Protein AF-A0A258F275-F1 (afdb_monomer_lite)

pLDDT: mean 89.7, std 9.56, range [54.34, 98.12]

Structure (mmCIF, N/CA/C/O backbone):
data_AF-A0A258F275-F1
#
_entry.id   AF-A0A258F275-F1
#
loop_
_atom_site.group_PDB
_atom_site.id
_atom_site.type_symbol
_atom_site.label_atom_id
_atom_site.label_alt_id
_atom_site.label_comp_id
_atom_site.label_asym_id
_atom_site.label_entity_id
_atom_site.label_seq_id
_atom_site.pdbx_PDB_ins_code
_atom_site.Cartn_x
_atom_site.Cartn_y
_atom_site.Cartn_z
_atom_site.occupancy
_atom_site.B_iso_or_equiv
_atom_site.auth_seq_id
_atom_site.auth_comp_id
_atom_site.auth_asym_id
_atom_site.auth_atom_id
_atom_site.pdbx_PDB_model_num
ATOM 1 N N . MET A 1 1 ? -21.183 -7.017 8.606 1.00 61.44 1 MET A N 1
ATOM 2 C CA . MET A 1 1 ? -19.855 -6.638 9.143 1.00 61.44 1 MET A CA 1
ATOM 3 C C . MET A 1 1 ? -19.795 -5.118 9.213 1.00 61.44 1 MET A C 1
ATOM 5 O O . MET A 1 1 ? -20.333 -4.503 8.297 1.00 61.44 1 MET A O 1
ATOM 9 N N . PRO A 1 2 ? -19.222 -4.513 10.267 1.00 77.94 2 PRO A N 1
ATOM 10 C CA . PRO A 1 2 ? -18.981 -3.070 10.290 1.00 77.94 2 PRO A CA 1
ATOM 11 C C . PRO A 1 2 ? -18.039 -2.655 9.140 1.00 77.94 2 PRO A C 1
ATOM 13 O O . PRO A 1 2 ? -17.244 -3.486 8.688 1.00 77.94 2 PRO A O 1
ATOM 16 N N . PRO A 1 3 ? -18.134 -1.409 8.639 1.00 87.81 3 PRO A N 1
ATOM 17 C CA . PRO A 1 3 ? -17.270 -0.928 7.565 1.00 87.81 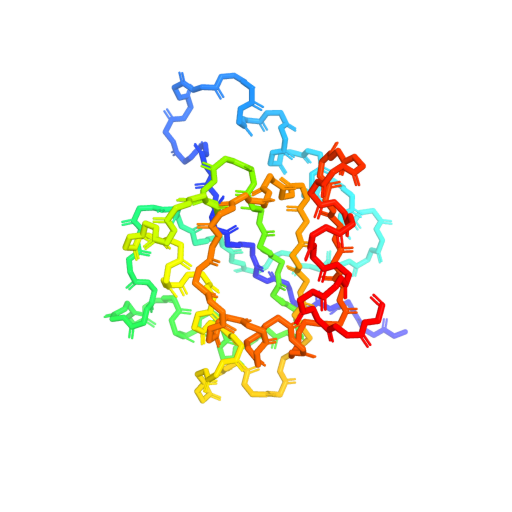3 PRO A CA 1
ATOM 18 C C . PRO A 1 3 ? -15.806 -0.916 8.015 1.00 87.81 3 PRO A C 1
ATOM 20 O O . PRO A 1 3 ? -15.506 -0.451 9.113 1.00 87.81 3 PRO A O 1
ATOM 23 N N . LYS A 1 4 ? -14.892 -1.393 7.160 1.00 95.12 4 LYS A N 1
ATOM 24 C CA . LYS A 1 4 ? -13.452 -1.377 7.456 1.00 95.12 4 LYS A CA 1
ATOM 25 C C . LYS A 1 4 ? -12.903 0.043 7.377 1.00 95.12 4 LYS A C 1
ATOM 27 O O . LYS A 1 4 ? -12.986 0.684 6.323 1.00 95.12 4 LYS A O 1
ATOM 32 N N . ASN A 1 5 ? -12.289 0.513 8.454 1.00 97.88 5 ASN A N 1
ATOM 33 C CA . ASN A 1 5 ? -11.560 1.771 8.470 1.00 97.88 5 ASN A CA 1
ATOM 34 C C . ASN A 1 5 ? -10.301 1.628 7.621 1.00 97.88 5 ASN A C 1
ATOM 36 O O . ASN A 1 5 ? -9.446 0.788 7.886 1.00 97.88 5 ASN A O 1
ATOM 40 N N . THR A 1 6 ? -10.197 2.448 6.586 1.00 98.12 6 THR A N 1
ATOM 41 C CA . THR A 1 6 ? -9.155 2.331 5.572 1.00 98.12 6 THR A CA 1
ATOM 42 C C . THR A 1 6 ? -8.302 3.588 5.532 1.00 98.12 6 THR A C 1
ATOM 44 O O . THR A 1 6 ? -8.830 4.702 5.492 1.00 98.12 6 THR A O 1
ATOM 47 N N . VAL A 1 7 ? -6.984 3.405 5.519 1.00 97.81 7 VAL A N 1
ATOM 48 C CA . VAL A 1 7 ? -6.010 4.462 5.232 1.00 97.81 7 VAL A CA 1
ATOM 49 C C . VAL A 1 7 ? -5.441 4.238 3.839 1.00 97.81 7 VAL A C 1
ATOM 51 O O . VAL A 1 7 ? -5.037 3.129 3.492 1.00 97.81 7 VAL A O 1
ATOM 54 N N . LEU A 1 8 ? -5.416 5.305 3.043 1.00 95.94 8 LEU A N 1
ATOM 55 C CA . LEU A 1 8 ? -4.856 5.304 1.697 1.00 95.94 8 LEU A CA 1
ATOM 56 C C . LEU A 1 8 ? -3.473 5.961 1.711 1.00 95.94 8 LEU A C 1
ATOM 58 O O . LEU A 1 8 ? -3.332 7.103 2.148 1.00 95.94 8 LEU A O 1
ATOM 62 N N . MET A 1 9 ? -2.457 5.240 1.246 1.00 94.50 9 MET A N 1
ATOM 63 C CA . MET A 1 9 ? -1.062 5.680 1.213 1.00 94.50 9 MET A CA 1
ATOM 64 C C . MET A 1 9 ? -0.566 5.889 -0.212 1.00 94.50 9 MET A C 1
ATOM 66 O O . MET A 1 9 ? -1.083 5.301 -1.165 1.00 94.50 9 MET A O 1
ATOM 70 N N . ASN A 1 10 ? 0.485 6.704 -0.322 1.00 91.12 10 ASN A N 1
ATOM 71 C CA . ASN A 1 10 ? 0.997 7.212 -1.588 1.00 91.12 10 ASN A CA 1
ATOM 72 C C . ASN A 1 10 ? -0.105 7.924 -2.386 1.00 91.12 10 ASN A C 1
ATOM 74 O O . ASN A 1 10 ? -0.338 7.638 -3.560 1.00 91.12 10 ASN A O 1
ATOM 78 N N . HIS A 1 11 ? -0.820 8.835 -1.719 1.00 82.56 11 HIS A N 1
ATOM 79 C CA . HIS A 1 11 ? -1.774 9.711 -2.388 1.00 82.56 11 HIS A CA 1
ATOM 80 C C . HIS A 1 11 ? -0.999 10.711 -3.249 1.00 82.56 11 HIS A C 1
ATOM 82 O O . HIS A 1 11 ? -0.273 11.556 -2.724 1.00 82.56 11 HIS A O 1
ATOM 88 N N . THR A 1 12 ? -1.077 10.549 -4.572 1.00 76.56 12 THR A N 1
ATOM 89 C CA . THR A 1 12 ? -0.223 11.260 -5.537 1.00 76.56 12 THR A CA 1
ATOM 90 C C . THR A 1 12 ? -0.827 12.568 -6.060 1.00 76.56 12 THR A C 1
ATOM 92 O O . THR A 1 12 ? -0.160 13.277 -6.812 1.00 76.56 12 THR A O 1
ATOM 95 N N . ASP A 1 13 ? -2.041 12.939 -5.631 1.00 67.06 13 ASP A N 1
ATOM 96 C CA . ASP A 1 13 ? -2.783 14.105 -6.143 1.00 67.06 13 ASP A CA 1
ATOM 97 C C . ASP A 1 13 ? -3.203 15.125 -5.067 1.00 67.06 13 ASP A C 1
ATOM 99 O O . ASP A 1 13 ? -4.167 15.866 -5.221 1.00 67.06 13 ASP A O 1
ATOM 103 N N . MET A 1 14 ? -2.474 15.236 -3.958 1.00 58.75 14 MET A N 1
ATOM 104 C CA . MET A 1 14 ? -2.861 16.177 -2.890 1.00 58.75 14 MET A CA 1
ATOM 105 C C . MET A 1 14 ? -2.778 17.664 -3.304 1.00 58.75 14 MET A C 1
ATOM 107 O O . MET A 1 14 ? -3.286 18.524 -2.590 1.00 58.75 14 MET A O 1
ATOM 111 N N . LEU A 1 15 ? -2.160 17.977 -4.452 1.00 54.91 15 LEU A N 1
ATOM 112 C CA . LEU A 1 15 ? -2.002 19.340 -4.981 1.00 54.91 15 LEU A CA 1
ATOM 113 C C . LEU A 1 15 ? -2.666 19.562 -6.358 1.00 54.91 15 LEU A C 1
ATOM 115 O O . LEU A 1 15 ? -2.501 20.631 -6.939 1.00 54.91 15 LEU A O 1
ATOM 119 N N . GLY A 1 16 ? -3.386 18.579 -6.916 1.00 54.34 16 GLY A N 1
ATOM 120 C CA . GLY A 1 16 ? -4.160 18.749 -8.159 1.00 54.34 16 GLY A CA 1
ATOM 121 C C . GLY A 1 16 ? -3.346 18.992 -9.440 1.00 54.34 16 GLY A C 1
ATOM 122 O O . GLY A 1 16 ? -3.906 19.360 -10.472 1.00 54.34 16 GLY A O 1
ATOM 123 N N . HIS A 1 17 ? -2.020 18.833 -9.405 1.00 59.06 17 HIS A N 1
ATOM 124 C CA . HIS A 1 17 ? -1.140 19.187 -10.526 1.00 59.06 17 HIS A CA 1
ATOM 125 C C . HIS A 1 17 ? -1.037 18.098 -11.609 1.00 59.06 17 HIS A C 1
ATOM 127 O O . HIS A 1 17 ? -0.510 18.363 -12.692 1.00 59.06 17 HIS A O 1
ATOM 133 N N . HIS A 1 18 ? -1.535 16.881 -11.353 1.00 65.25 18 HIS A N 1
ATOM 134 C CA . HIS A 1 18 ? -1.405 15.742 -12.265 1.00 65.25 18 HIS A CA 1
ATOM 135 C C . HIS A 1 18 ? -2.750 15.027 -12.461 1.00 65.25 18 HIS A C 1
ATOM 137 O O . HIS A 1 18 ? -3.108 14.122 -11.712 1.00 65.25 18 HIS A O 1
ATOM 143 N N . PHE A 1 19 ? -3.475 15.381 -13.530 1.00 67.31 19 PHE A N 1
ATOM 144 C CA . PHE A 1 19 ? -4.808 14.837 -13.849 1.00 67.31 19 PHE A CA 1
ATOM 145 C C . PHE A 1 19 ? -4.874 13.295 -13.864 1.00 67.31 19 PHE A C 1
ATOM 147 O O . PHE A 1 19 ? -5.878 12.700 -13.473 1.00 67.31 19 PHE A O 1
ATOM 154 N N . GLY A 1 20 ? -3.794 12.632 -14.295 1.00 71.12 20 GLY A N 1
ATOM 155 C CA . GLY A 1 20 ? -3.692 11.169 -14.278 1.00 71.12 20 GLY A CA 1
ATOM 156 C C . GLY A 1 20 ? -3.722 10.581 -12.863 1.00 71.12 20 GLY A C 1
ATOM 157 O O . GLY A 1 20 ? -4.508 9.671 -12.600 1.00 71.12 20 GLY A O 1
ATOM 158 N N . CYS A 1 21 ? -2.929 11.140 -11.946 1.00 73.25 21 CYS A N 1
ATOM 159 C CA . CYS A 1 21 ? -2.891 10.738 -10.538 1.00 73.25 21 CYS A CA 1
ATOM 160 C C . CYS A 1 21 ? -4.247 10.977 -9.861 1.00 73.25 21 CYS A C 1
ATOM 162 O O . CYS A 1 21 ? -4.768 10.081 -9.197 1.00 73.25 21 CYS A O 1
ATOM 164 N N . ALA A 1 22 ? -4.869 12.133 -10.121 1.00 79.62 22 ALA A N 1
ATOM 165 C CA . ALA A 1 22 ? -6.194 12.491 -9.609 1.00 79.62 22 ALA A CA 1
ATOM 166 C C . ALA A 1 22 ? -7.247 11.419 -9.904 1.00 79.62 22 ALA A C 1
ATOM 168 O O . ALA A 1 22 ? -7.988 10.962 -9.029 1.00 79.62 22 ALA A O 1
ATOM 169 N N . ARG A 1 23 ? -7.287 10.977 -11.165 1.00 85.94 23 ARG A N 1
ATOM 170 C CA . ARG A 1 23 ? -8.246 9.976 -11.627 1.00 85.94 23 ARG A CA 1
ATOM 171 C C . ARG A 1 23 ? -8.001 8.613 -10.990 1.00 85.94 23 ARG A C 1
ATOM 173 O O . ARG A 1 23 ? -8.963 7.964 -10.591 1.00 85.94 23 ARG A O 1
ATOM 180 N N . VAL A 1 24 ? -6.743 8.186 -10.890 1.00 89.31 24 VAL A N 1
ATOM 181 C 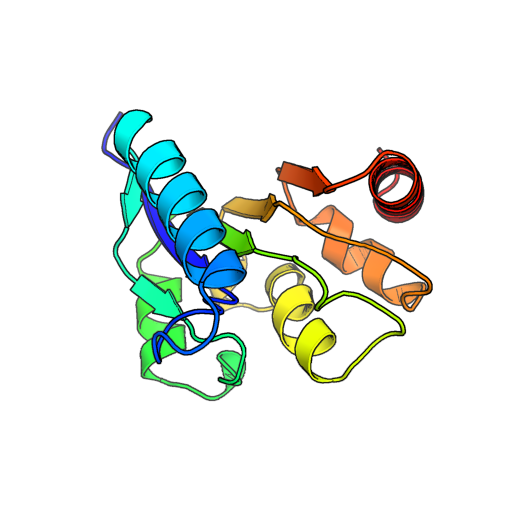CA . VAL A 1 24 ? -6.381 6.912 -10.250 1.00 89.31 24 VAL A CA 1
ATOM 182 C C . VAL A 1 24 ? -6.810 6.910 -8.788 1.00 89.31 24 VAL A C 1
ATOM 184 O O . VAL A 1 24 ? -7.492 5.979 -8.361 1.00 89.31 24 VAL A O 1
ATOM 187 N N . MET A 1 25 ? -6.473 7.964 -8.040 1.00 90.44 25 MET A N 1
ATOM 188 C CA . MET A 1 25 ? -6.845 8.069 -6.631 1.00 90.44 25 MET A CA 1
ATOM 189 C C . MET A 1 25 ? -8.362 8.034 -6.462 1.00 90.44 25 MET A C 1
ATOM 191 O O . MET A 1 25 ? -8.862 7.231 -5.680 1.00 90.44 25 MET A O 1
ATOM 195 N N . ARG A 1 26 ? -9.107 8.796 -7.271 1.00 91.44 26 ARG A N 1
ATOM 196 C CA . ARG A 1 26 ? -10.574 8.757 -7.261 1.00 91.44 26 ARG A CA 1
ATOM 197 C C . ARG A 1 26 ? -11.129 7.356 -7.528 1.00 91.44 26 ARG A C 1
ATOM 199 O O . ARG A 1 26 ? -12.001 6.909 -6.798 1.00 91.44 26 ARG A O 1
ATOM 206 N N . MET A 1 27 ? -10.602 6.636 -8.520 1.00 93.62 27 MET A N 1
ATOM 207 C CA . MET A 1 27 ? -11.050 5.268 -8.818 1.00 93.62 27 MET A CA 1
ATOM 208 C C . MET A 1 27 ? -10.786 4.297 -7.660 1.00 93.62 27 MET A C 1
ATOM 210 O O . MET A 1 27 ? -11.616 3.428 -7.394 1.00 93.62 27 MET A O 1
ATOM 214 N N . ILE A 1 28 ? -9.657 4.441 -6.959 1.00 94.94 28 ILE A N 1
ATOM 215 C CA . ILE A 1 28 ? -9.356 3.639 -5.766 1.00 94.94 28 ILE A CA 1
ATOM 216 C C . ILE A 1 28 ? -10.339 3.984 -4.640 1.00 94.94 28 ILE A C 1
ATOM 218 O O . ILE A 1 28 ? -10.914 3.082 -4.032 1.00 94.94 28 ILE A O 1
ATOM 222 N N . GLU A 1 29 ? -10.572 5.271 -4.383 1.00 95.81 29 GLU A N 1
ATOM 223 C CA . GLU A 1 29 ? -11.487 5.727 -3.333 1.00 95.81 29 GLU A CA 1
ATOM 224 C C . GLU A 1 29 ? -12.938 5.286 -3.594 1.00 95.81 29 GLU A C 1
ATOM 226 O O . GLU A 1 29 ? -13.578 4.707 -2.710 1.00 95.81 29 GLU A O 1
ATOM 231 N N . ASP A 1 30 ? -13.434 5.468 -4.819 1.00 96.25 30 ASP A N 1
ATOM 232 C CA . ASP A 1 30 ? -14.764 5.025 -5.256 1.00 96.25 30 ASP A CA 1
ATOM 233 C C . ASP A 1 30 ? -14.882 3.491 -5.172 1.00 96.25 30 ASP A C 1
ATOM 235 O O . ASP A 1 30 ? -15.888 2.938 -4.717 1.00 96.25 30 ASP A O 1
ATOM 239 N N . GLY A 1 31 ? -13.826 2.768 -5.557 1.00 95.81 31 GLY A N 1
ATOM 240 C CA . GLY A 1 31 ? -13.769 1.311 -5.475 1.00 95.81 31 GLY A CA 1
ATOM 241 C C . GLY A 1 31 ? -13.840 0.778 -4.041 1.00 95.81 31 GLY A C 1
ATOM 242 O O . GLY A 1 31 ? -14.536 -0.207 -3.785 1.00 95.81 31 GLY A O 1
ATOM 243 N N . LEU A 1 32 ? -13.151 1.427 -3.102 1.00 96.00 32 LEU A N 1
ATOM 244 C CA . LEU A 1 32 ? -13.162 1.059 -1.685 1.00 96.00 32 LEU A CA 1
ATOM 245 C C . LEU A 1 32 ? -14.513 1.373 -1.036 1.00 96.00 32 LEU A C 1
ATOM 247 O O . LEU A 1 32 ? -15.104 0.518 -0.374 1.00 96.00 32 LEU A O 1
ATOM 251 N N . THR A 1 33 ? -15.022 2.585 -1.251 1.00 96.38 33 THR A N 1
ATOM 252 C CA . THR A 1 33 ? -16.274 3.059 -0.643 1.00 96.38 33 THR A CA 1
ATOM 253 C C . THR A 1 33 ? -17.490 2.288 -1.151 1.00 96.38 33 THR A C 1
ATOM 255 O O . THR A 1 33 ? -18.306 1.846 -0.343 1.00 96.38 33 THR A O 1
ATOM 258 N N . SER A 1 34 ? -17.569 2.001 -2.456 1.00 96.50 34 SER A N 1
ATOM 259 C CA . SER A 1 34 ? -18.630 1.155 -3.036 1.00 96.50 34 SER A CA 1
ATOM 260 C C . SER A 1 34 ? -18.650 -0.281 -2.495 1.00 96.50 34 SER A C 1
ATOM 262 O O . SER A 1 34 ? -19.674 -0.954 -2.577 1.00 96.50 34 SER A O 1
ATOM 264 N N . ARG A 1 35 ? -17.542 -0.751 -1.905 1.00 94.81 35 ARG A N 1
ATOM 265 C CA . ARG A 1 35 ? -17.415 -2.070 -1.258 1.00 94.81 35 ARG A CA 1
ATOM 266 C C . ARG A 1 35 ? -17.555 -2.008 0.267 1.00 94.81 35 ARG A C 1
ATOM 268 O O . ARG A 1 35 ? -17.237 -2.978 0.951 1.00 94.81 35 ARG A O 1
ATOM 275 N N . GLY A 1 36 ? -18.021 -0.882 0.808 1.00 95.38 36 GLY A N 1
ATOM 276 C CA . GLY A 1 36 ? -18.293 -0.715 2.236 1.00 95.38 36 GLY A CA 1
ATOM 277 C C . GLY A 1 36 ? -17.070 -0.374 3.092 1.00 95.38 36 GLY A C 1
ATOM 278 O O . GLY A 1 36 ? -17.140 -0.485 4.315 1.00 95.38 36 GLY A O 1
ATOM 279 N N . CYS A 1 37 ? -15.949 0.042 2.495 1.00 97.00 37 CYS A N 1
ATOM 280 C CA . CYS A 1 37 ? -14.824 0.588 3.256 1.00 97.00 37 CYS A CA 1
ATOM 281 C C . CYS A 1 37 ? -15.082 2.056 3.625 1.00 97.00 37 CYS A C 1
ATOM 283 O O . CYS A 1 37 ? -15.645 2.820 2.841 1.00 97.00 37 CYS A O 1
ATOM 285 N N . ARG A 1 38 ? -14.605 2.477 4.798 1.00 97.62 38 ARG A N 1
ATOM 286 C CA . ARG A 1 38 ? -14.642 3.873 5.248 1.00 97.62 38 ARG A CA 1
ATOM 287 C C . ARG A 1 38 ? -13.238 4.454 5.225 1.00 97.62 38 ARG A C 1
ATOM 289 O O . ARG A 1 38 ? -12.393 4.049 6.016 1.00 97.62 38 ARG A O 1
ATOM 296 N N . ILE A 1 39 ? -12.985 5.416 4.344 1.00 97.31 39 ILE A N 1
ATOM 297 C CA . ILE A 1 39 ? -11.676 6.073 4.254 1.00 97.31 39 ILE A CA 1
ATOM 298 C C . ILE A 1 39 ? -11.547 7.072 5.402 1.00 97.31 39 ILE A C 1
ATOM 300 O O . ILE A 1 39 ? -12.244 8.084 5.425 1.00 97.31 39 ILE A O 1
ATOM 304 N N . ILE A 1 40 ? -10.665 6.778 6.355 1.00 97.06 40 ILE A N 1
ATOM 305 C CA . ILE A 1 40 ? -10.445 7.609 7.550 1.00 97.06 40 ILE A CA 1
ATOM 306 C C . ILE A 1 40 ? -9.198 8.492 7.440 1.00 97.06 40 ILE A C 1
ATOM 308 O O . ILE A 1 40 ? -9.014 9.397 8.248 1.00 97.06 40 ILE A O 1
ATOM 312 N N . GLY A 1 41 ? -8.347 8.250 6.442 1.00 95.69 41 GLY A N 1
ATOM 313 C CA . GLY A 1 41 ? -7.092 8.972 6.284 1.00 95.69 41 GLY A CA 1
ATOM 314 C C . GLY A 1 41 ? -6.468 8.801 4.906 1.00 95.69 41 GLY A C 1
ATOM 315 O O . GLY A 1 41 ? -6.672 7.792 4.229 1.00 95.69 41 GLY A O 1
ATOM 316 N N . ARG A 1 42 ? -5.698 9.815 4.507 1.00 95.25 42 ARG A N 1
ATOM 317 C CA . ARG A 1 42 ? -4.881 9.845 3.290 1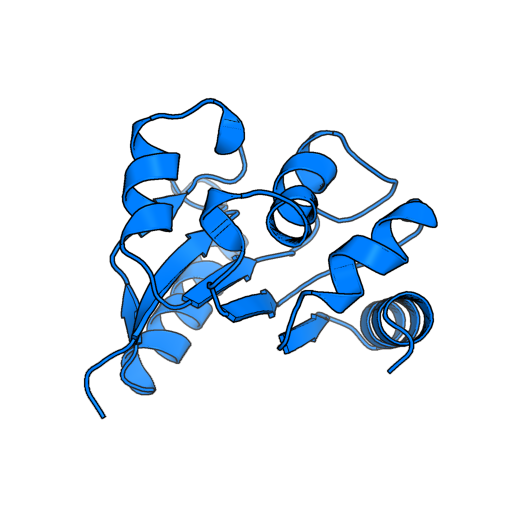.00 95.25 42 ARG A CA 1
ATOM 318 C C . ARG A 1 42 ? -3.485 10.317 3.680 1.00 95.25 42 ARG A C 1
ATOM 320 O O . ARG A 1 42 ? -3.369 11.345 4.349 1.00 95.25 42 ARG A O 1
ATOM 327 N N . ILE A 1 43 ? -2.465 9.565 3.284 1.00 93.62 43 ILE A N 1
ATOM 328 C CA . ILE A 1 43 ? -1.051 9.878 3.508 1.00 93.62 43 ILE A CA 1
ATOM 329 C C . ILE A 1 43 ? -0.425 10.220 2.153 1.00 93.62 43 ILE A C 1
ATOM 331 O O . ILE A 1 43 ? -0.521 9.437 1.200 1.00 93.62 43 ILE A O 1
ATOM 335 N N . ASP A 1 44 ? 0.192 11.398 2.071 1.00 88.88 44 ASP A N 1
ATOM 336 C CA . ASP A 1 44 ? 0.827 11.899 0.849 1.00 88.88 44 ASP A CA 1
ATOM 337 C C . ASP A 1 44 ? 2.051 11.042 0.485 1.00 88.88 44 ASP A C 1
ATOM 339 O O . ASP A 1 44 ? 2.817 10.623 1.352 1.00 88.88 44 ASP A O 1
ATOM 343 N N . GLY A 1 45 ? 2.271 10.797 -0.808 1.00 82.56 45 GLY A N 1
ATOM 344 C CA . GLY A 1 45 ? 3.444 10.056 -1.298 1.00 82.56 45 GLY A CA 1
ATOM 345 C C . GLY A 1 45 ? 4.808 10.714 -1.043 1.00 82.56 45 GLY A C 1
ATOM 346 O O . GLY A 1 45 ? 5.857 10.116 -1.299 1.00 82.56 45 GLY A O 1
ATOM 347 N N . LYS A 1 46 ? 4.831 11.965 -0.582 1.00 83.00 46 LYS A N 1
ATOM 348 C CA . LYS A 1 46 ? 6.028 12.737 -0.226 1.00 83.00 46 LYS A CA 1
ATOM 349 C C . LYS A 1 46 ? 6.286 12.758 1.283 1.00 83.00 46 LYS A C 1
ATOM 351 O O . LYS A 1 46 ? 7.348 13.228 1.683 1.00 83.00 46 LYS A O 1
ATOM 356 N N . GLU A 1 47 ? 5.356 12.264 2.096 1.00 86.88 47 GLU A N 1
ATOM 357 C CA . GLU A 1 47 ? 5.453 12.237 3.556 1.00 86.88 47 GLU A CA 1
ATOM 358 C C . GLU A 1 47 ? 6.142 10.950 4.037 1.00 86.88 47 GLU A C 1
ATOM 360 O O . GLU A 1 47 ? 5.720 9.841 3.704 1.00 86.88 47 GLU A O 1
ATOM 365 N N . ASP A 1 48 ? 7.190 11.082 4.859 1.00 90.81 48 ASP A N 1
ATOM 366 C CA . ASP A 1 48 ? 7.736 9.945 5.606 1.00 90.81 48 ASP A CA 1
ATOM 367 C C . ASP A 1 48 ? 6.841 9.653 6.816 1.00 90.81 48 ASP A C 1
ATOM 369 O O . ASP A 1 48 ? 7.046 10.161 7.925 1.00 90.81 48 ASP A O 1
ATOM 373 N N . TRP A 1 49 ? 5.820 8.832 6.580 1.00 93.62 49 TRP A N 1
ATOM 374 C CA . TRP A 1 49 ? 4.780 8.495 7.552 1.00 93.62 49 TRP A CA 1
ATOM 375 C C . TRP A 1 49 ? 5.313 7.933 8.876 1.00 93.62 49 TRP A C 1
ATOM 377 O O . TRP A 1 49 ? 4.667 8.098 9.907 1.00 93.62 49 TRP A O 1
ATOM 387 N N . ARG A 1 50 ? 6.496 7.306 8.873 1.00 93.69 50 ARG A N 1
ATOM 388 C CA . ARG A 1 50 ? 7.107 6.678 10.059 1.00 93.69 50 ARG A CA 1
ATOM 389 C C . ARG A 1 50 ? 7.486 7.706 11.119 1.00 93.69 50 ARG A C 1
ATOM 391 O O . ARG A 1 50 ? 7.535 7.399 12.303 1.00 93.69 50 ARG A O 1
ATOM 398 N N . SER A 1 51 ? 7.752 8.932 10.673 1.00 93.00 51 SER A N 1
ATOM 399 C CA . SER A 1 51 ? 8.134 10.063 11.520 1.00 93.00 51 SER A CA 1
ATOM 400 C C . SER A 1 51 ? 6.976 11.023 11.803 1.00 93.00 51 SER A C 1
ATOM 402 O O . SER A 1 51 ? 7.138 11.962 12.576 1.00 93.00 51 SER A O 1
ATOM 404 N N . SER A 1 52 ? 5.809 10.801 11.190 1.00 95.00 52 SER A N 1
ATOM 405 C CA . SER A 1 52 ? 4.655 11.696 11.273 1.00 95.00 52 SER A CA 1
ATOM 406 C C . SER A 1 52 ? 3.678 11.235 12.357 1.00 95.00 52 SER A C 1
ATOM 408 O O . SER A 1 52 ? 2.999 10.220 12.172 1.00 95.00 52 SER A O 1
ATOM 410 N N . PRO A 1 53 ? 3.513 11.989 13.465 1.00 95.38 53 PRO A N 1
ATOM 411 C CA . PRO A 1 53 ? 2.554 11.635 14.512 1.00 95.38 53 PRO A CA 1
ATOM 412 C C . PRO A 1 53 ? 1.120 11.534 13.982 1.00 95.38 53 PRO A C 1
ATOM 414 O O . PRO A 1 53 ? 0.360 10.660 14.390 1.00 95.38 53 PRO A O 1
ATOM 417 N N . ARG A 1 54 ? 0.764 12.390 13.013 1.00 95.25 54 ARG A N 1
ATOM 418 C CA . ARG A 1 54 ? -0.538 12.357 12.339 1.00 95.25 54 ARG A CA 1
ATOM 419 C C . ARG A 1 54 ? -0.727 11.049 11.571 1.00 95.25 54 ARG A C 1
ATOM 421 O O . ARG A 1 54 ? -1.787 10.436 11.677 1.00 95.25 54 ARG A O 1
ATOM 428 N N . ALA A 1 55 ? 0.268 10.633 10.787 1.00 95.69 55 ALA A N 1
ATOM 429 C CA . ALA A 1 55 ? 0.186 9.398 10.017 1.00 95.69 55 ALA A CA 1
ATOM 430 C C . ALA A 1 55 ? 0.109 8.173 10.933 1.00 95.69 55 ALA A C 1
ATOM 432 O O . ALA A 1 55 ? -0.766 7.331 10.746 1.00 95.69 55 ALA A O 1
ATOM 433 N N . LEU A 1 56 ? 0.955 8.117 11.964 1.00 96.81 56 LEU A N 1
ATOM 434 C CA . LEU A 1 56 ? 0.948 7.040 12.953 1.00 96.81 56 LEU A CA 1
ATOM 435 C C . LEU A 1 56 ? -0.410 6.918 13.657 1.00 96.81 56 LEU A C 1
ATOM 437 O O . LEU A 1 56 ? -0.954 5.817 13.718 1.00 96.81 56 LEU A O 1
ATOM 441 N N . ALA A 1 57 ? -1.008 8.036 14.083 1.00 95.94 57 ALA A N 1
ATOM 442 C CA . ALA A 1 57 ? -2.335 8.038 14.697 1.00 95.94 57 ALA A CA 1
ATOM 443 C C . ALA A 1 57 ? -3.428 7.524 13.741 1.00 95.94 57 ALA A C 1
ATOM 445 O O . ALA A 1 57 ? -4.303 6.763 14.153 1.00 95.94 57 ALA A O 1
ATOM 446 N N . MET A 1 58 ? -3.383 7.885 12.450 1.00 96.12 58 MET A N 1
ATOM 447 C CA . MET A 1 58 ? -4.327 7.348 11.456 1.00 96.12 58 MET A CA 1
ATOM 448 C C . MET A 1 58 ? -4.164 5.833 11.273 1.00 96.12 58 MET A C 1
ATOM 450 O O . MET A 1 58 ? -5.160 5.113 11.194 1.00 96.12 58 MET A O 1
ATOM 454 N N . LEU A 1 59 ? -2.920 5.349 11.206 1.00 97.06 59 LEU A N 1
ATOM 455 C CA . LEU A 1 59 ? -2.615 3.929 11.013 1.00 97.06 59 LEU A CA 1
ATOM 456 C C . LEU A 1 59 ? -3.024 3.084 12.225 1.00 97.06 59 LEU A C 1
ATOM 458 O O . LEU A 1 59 ? -3.530 1.977 12.050 1.00 97.06 59 LEU A O 1
ATOM 462 N N . GLU A 1 60 ? -2.884 3.612 13.440 1.00 96.88 60 GLU A N 1
ATOM 463 C CA . GLU A 1 60 ? -3.298 2.937 14.675 1.00 96.88 60 GLU A CA 1
ATOM 464 C C . GLU A 1 60 ? -4.799 2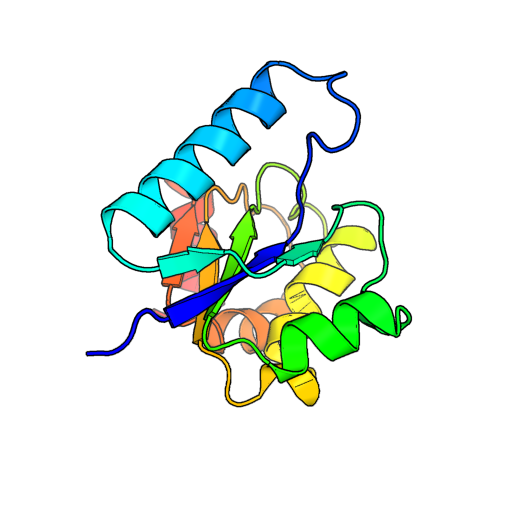.592 14.678 1.00 96.88 60 GLU A C 1
ATOM 466 O O . GLU A 1 60 ? -5.183 1.486 15.066 1.00 96.88 60 GLU A O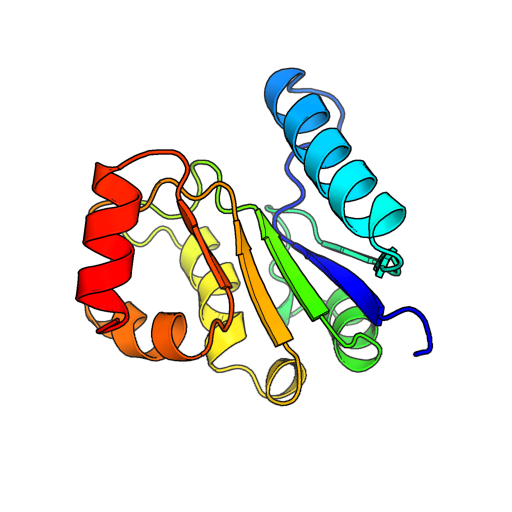 1
ATOM 471 N N . HIS A 1 61 ? -5.637 3.481 14.136 1.00 95.88 61 HIS A N 1
ATOM 472 C CA . HIS A 1 61 ? -7.103 3.377 14.166 1.00 95.88 61 HIS A CA 1
ATOM 473 C C . HIS A 1 61 ? -7.729 2.750 12.905 1.00 95.88 61 HIS A C 1
ATOM 475 O O . HIS A 1 61 ? -8.958 2.709 12.771 1.00 95.88 61 HIS A O 1
ATOM 481 N N . CYS A 1 62 ? -6.909 2.287 11.957 1.00 97.62 62 CYS A N 1
ATOM 482 C CA . CYS A 1 62 ? -7.388 1.628 10.743 1.00 97.62 62 CYS A CA 1
ATOM 483 C C . CYS A 1 62 ? -7.437 0.100 10.885 1.00 97.62 62 CYS A C 1
ATOM 485 O O . CYS A 1 62 ? -6.803 -0.475 11.769 1.00 97.62 62 CYS A O 1
ATOM 487 N N . ASP A 1 63 ? -8.175 -0.546 9.986 1.00 97.31 63 ASP A N 1
ATOM 488 C CA . ASP A 1 63 ? -8.224 -2.001 9.806 1.00 97.31 63 ASP A CA 1
ATOM 489 C C . ASP A 1 63 ? -7.466 -2.431 8.538 1.00 97.31 63 ASP A C 1
ATOM 491 O O . ASP A 1 63 ? -6.933 -3.539 8.458 1.00 97.31 63 ASP A O 1
ATOM 495 N N . LEU A 1 64 ? -7.448 -1.552 7.529 1.00 97.75 64 LEU A N 1
ATOM 496 C CA . LEU A 1 64 ? -6.903 -1.791 6.196 1.00 97.75 64 LEU A CA 1
ATOM 497 C C . LEU A 1 64 ? -6.022 -0.617 5.761 1.00 97.75 64 LEU A C 1
ATOM 499 O O . LEU A 1 64 ? -6.419 0.547 5.837 1.00 97.75 64 LEU A O 1
ATOM 503 N N . ILE A 1 65 ? -4.851 -0.941 5.226 1.00 98.00 65 ILE A N 1
ATOM 504 C CA . ILE A 1 65 ? -3.943 0.002 4.583 1.00 98.00 65 ILE A CA 1
ATOM 505 C C . ILE A 1 65 ? -3.883 -0.351 3.100 1.00 98.00 65 ILE A C 1
ATOM 507 O O . ILE A 1 65 ? -3.496 -1.461 2.729 1.00 98.00 65 ILE A O 1
ATOM 511 N N . VAL A 1 66 ? -4.261 0.602 2.251 1.00 97.56 66 VAL A N 1
ATOM 512 C CA . VAL A 1 66 ? -4.178 0.475 0.793 1.00 97.56 66 VAL A CA 1
ATOM 513 C C . VAL A 1 66 ? -3.085 1.400 0.292 1.00 97.56 66 VAL A C 1
ATOM 515 O O . VAL A 1 66 ? -3.124 2.601 0.538 1.00 97.56 66 VAL A O 1
ATOM 518 N N . ILE A 1 67 ? -2.113 0.851 -0.425 1.00 95.81 67 ILE A N 1
ATOM 519 C CA . ILE A 1 67 ? -0.984 1.584 -0.990 1.00 95.81 67 ILE A CA 1
ATOM 520 C C . ILE A 1 67 ? -1.157 1.636 -2.503 1.00 95.81 67 ILE A C 1
ATOM 522 O O . ILE A 1 67 ? -1.183 0.595 -3.159 1.00 95.81 67 ILE A O 1
ATOM 526 N N . ASN A 1 68 ? -1.250 2.839 -3.070 1.00 94.44 68 ASN A N 1
ATOM 527 C CA . ASN A 1 68 ? -1.163 3.022 -4.517 1.00 94.44 68 ASN A CA 1
ATOM 528 C C . ASN A 1 68 ? 0.313 2.943 -4.939 1.00 94.44 68 ASN A C 1
ATOM 530 O O . ASN A 1 68 ? 1.075 3.857 -4.654 1.00 94.44 68 ASN A O 1
ATOM 534 N N . GLY A 1 69 ? 0.748 1.867 -5.593 1.00 90.62 69 GLY A N 1
ATOM 535 C CA . GLY A 1 69 ? 2.147 1.708 -6.006 1.00 90.62 69 GLY A CA 1
ATOM 536 C C . GLY A 1 69 ? 2.562 2.649 -7.143 1.00 90.62 69 GLY A C 1
ATOM 537 O O . GLY A 1 69 ? 3.695 3.124 -7.149 1.00 90.62 69 GLY A O 1
ATOM 538 N N . GLU A 1 70 ? 1.645 2.932 -8.074 1.00 85.88 70 GLU A N 1
ATOM 539 C CA . GLU A 1 70 ? 1.847 3.677 -9.327 1.00 85.88 70 GLU A CA 1
ATOM 540 C C . GLU A 1 70 ? 3.242 3.440 -9.932 1.00 85.88 70 GLU A C 1
ATOM 542 O O . GLU A 1 70 ? 3.582 2.305 -10.242 1.00 85.88 70 GLU A O 1
ATOM 547 N N . GLY A 1 71 ? 4.060 4.481 -10.088 1.00 81.00 71 GLY A N 1
ATOM 548 C CA . GLY A 1 71 ? 5.452 4.399 -10.531 1.00 81.00 71 GLY A CA 1
ATOM 549 C C . GLY A 1 71 ? 6.439 4.677 -9.401 1.00 81.00 71 GLY A C 1
ATOM 550 O O . GLY A 1 71 ? 7.464 5.302 -9.646 1.00 81.00 71 GLY A O 1
ATOM 551 N N . THR A 1 72 ? 6.100 4.333 -8.156 1.00 77.44 72 THR A N 1
ATOM 552 C CA . THR A 1 72 ? 6.962 4.593 -6.993 1.00 77.44 72 THR A CA 1
ATOM 553 C C . THR A 1 72 ? 7.944 3.449 -6.749 1.00 77.44 72 THR A C 1
ATOM 555 O O . THR A 1 72 ? 9.078 3.710 -6.349 1.00 77.44 72 THR A O 1
ATOM 558 N N . LEU A 1 73 ? 7.526 2.199 -6.984 1.00 78.62 73 LEU A N 1
ATOM 559 C CA . LEU A 1 73 ? 8.268 0.980 -6.641 1.00 78.62 73 LEU A CA 1
ATOM 560 C C . LEU A 1 73 ? 9.196 0.516 -7.778 1.00 78.62 73 LEU A C 1
ATOM 562 O O . LEU A 1 73 ? 9.022 -0.566 -8.341 1.00 78.62 73 LEU A O 1
ATOM 566 N N . HIS A 1 74 ? 10.208 1.315 -8.104 1.00 78.50 74 HIS A N 1
ATOM 567 C CA . HIS A 1 74 ? 11.253 0.929 -9.054 1.00 78.50 74 HIS A CA 1
ATOM 568 C C . HIS A 1 74 ? 12.649 1.322 -8.575 1.00 78.50 74 HIS A C 1
ATOM 570 O O . HIS A 1 74 ? 12.849 2.411 -8.027 1.00 78.50 74 HIS A O 1
ATOM 576 N N . HIS A 1 75 ? 13.617 0.430 -8.799 1.00 76.00 75 HIS A N 1
ATOM 577 C CA . HIS A 1 75 ? 15.031 0.599 -8.439 1.00 76.00 75 HIS A CA 1
ATOM 578 C C . HIS A 1 75 ? 15.284 0.953 -6.961 1.00 76.00 75 HIS A C 1
ATOM 580 O O . HIS A 1 75 ? 16.185 1.738 -6.658 1.00 76.00 75 HIS A O 1
ATOM 586 N N . GLY A 1 76 ? 14.469 0.452 -6.023 1.00 69.81 76 GLY A N 1
ATOM 587 C CA . GLY A 1 76 ? 14.742 0.616 -4.587 1.00 69.81 76 GLY A CA 1
ATOM 588 C C . GLY A 1 76 ? 14.792 2.071 -4.101 1.00 69.81 76 GLY A C 1
ATOM 589 O O . GLY A 1 76 ? 15.503 2.389 -3.148 1.00 69.81 76 GLY A O 1
ATOM 590 N N . ARG A 1 77 ? 14.078 2.990 -4.766 1.00 77.81 77 ARG A N 1
ATOM 591 C CA . ARG A 1 77 ? 14.079 4.418 -4.409 1.00 77.81 77 ARG A CA 1
ATOM 592 C C . ARG A 1 77 ? 13.723 4.622 -2.934 1.00 77.81 77 ARG A C 1
ATOM 594 O O . ARG A 1 77 ? 12.782 4.019 -2.434 1.00 77.81 77 ARG A O 1
ATOM 601 N N . ARG A 1 78 ? 14.367 5.591 -2.272 1.00 75.00 78 ARG A N 1
ATOM 602 C CA . ARG A 1 78 ? 14.140 5.919 -0.846 1.00 75.00 78 ARG A CA 1
ATOM 603 C C . ARG A 1 78 ? 12.659 6.054 -0.454 1.00 75.00 78 ARG A C 1
ATOM 605 O O . ARG A 1 78 ? 12.272 5.640 0.628 1.00 75.00 78 ARG A O 1
ATOM 612 N N . LYS A 1 79 ? 11.823 6.616 -1.335 1.00 76.44 79 LYS A N 1
ATOM 613 C CA . LYS A 1 79 ? 10.369 6.735 -1.107 1.00 76.44 79 LYS A CA 1
ATOM 614 C C . LYS A 1 79 ? 9.656 5.383 -1.093 1.00 76.44 79 LYS A C 1
ATOM 616 O O . LYS A 1 79 ? 8.744 5.175 -0.303 1.00 76.44 79 LYS A O 1
ATOM 621 N N . ALA A 1 80 ? 10.072 4.470 -1.963 1.00 81.06 80 ALA A N 1
ATOM 622 C CA . ALA A 1 80 ? 9.532 3.123 -2.019 1.00 81.06 80 ALA A CA 1
ATOM 623 C C . ALA A 1 80 ? 9.901 2.314 -0.769 1.00 81.06 80 ALA A C 1
ATOM 625 O O . ALA A 1 80 ? 9.068 1.549 -0.296 1.00 81.06 80 ALA A O 1
ATOM 626 N N . THR A 1 81 ? 11.061 2.578 -0.156 1.00 83.12 81 THR A N 1
ATOM 627 C CA . THR A 1 81 ? 11.422 2.003 1.149 1.00 83.12 81 THR A CA 1
ATOM 628 C C . THR A 1 81 ? 10.369 2.311 2.214 1.00 83.12 81 THR A C 1
ATOM 630 O O . THR A 1 81 ? 9.916 1.402 2.899 1.00 83.12 81 THR A O 1
ATOM 633 N N . TRP A 1 82 ? 9.901 3.560 2.315 1.00 88.19 82 TRP A N 1
ATOM 634 C CA . TRP A 1 82 ? 8.890 3.931 3.314 1.00 88.19 82 TRP A CA 1
ATOM 635 C C . TRP A 1 82 ? 7.574 3.186 3.090 1.00 88.19 82 TRP A C 1
ATOM 637 O O . TRP A 1 82 ? 6.949 2.739 4.046 1.00 88.19 82 TRP A O 1
ATOM 647 N N . LEU A 1 83 ? 7.152 3.021 1.834 1.00 89.56 83 LEU A N 1
ATOM 648 C CA . LEU A 1 83 ? 5.943 2.259 1.513 1.00 89.56 83 LEU A CA 1
ATOM 649 C C . LEU A 1 83 ? 6.099 0.780 1.876 1.00 89.56 83 LEU A C 1
ATOM 651 O O . LEU A 1 83 ? 5.190 0.198 2.462 1.00 89.56 83 LEU A O 1
ATOM 655 N N . MET A 1 84 ? 7.253 0.186 1.578 1.00 90.62 84 MET A N 1
ATOM 656 C CA . MET A 1 84 ? 7.513 -1.223 1.865 1.00 90.62 84 MET A CA 1
ATOM 657 C C . MET A 1 84 ? 7.676 -1.516 3.356 1.00 90.62 84 MET A C 1
ATOM 659 O O . MET A 1 84 ? 7.272 -2.583 3.811 1.00 90.62 84 MET A O 1
ATOM 663 N N . GLU A 1 85 ? 8.173 -0.563 4.144 1.00 92.19 85 GLU A N 1
ATOM 664 C CA . GLU A 1 85 ? 8.289 -0.715 5.598 1.00 92.19 85 GLU A CA 1
ATOM 665 C C . GLU A 1 85 ? 6.942 -0.879 6.314 1.00 92.19 85 GLU A C 1
ATOM 667 O O . GLU A 1 85 ? 6.906 -1.372 7.442 1.00 92.19 85 GLU A O 1
ATOM 672 N N . THR A 1 86 ? 5.815 -0.592 5.654 1.00 93.38 86 THR A N 1
ATOM 673 C CA . THR A 1 86 ? 4.492 -0.996 6.162 1.00 93.38 86 THR A CA 1
ATOM 674 C C . THR A 1 86 ? 4.390 -2.511 6.378 1.00 93.38 86 THR A C 1
ATOM 676 O O . THR A 1 86 ? 3.643 -2.942 7.250 1.00 93.38 86 THR A O 1
ATOM 679 N N . GLY A 1 87 ? 5.176 -3.324 5.664 1.00 92.81 87 GLY A N 1
ATOM 680 C CA . GLY A 1 87 ? 5.254 -4.772 5.860 1.00 92.81 87 GLY A CA 1
ATOM 681 C C . GLY A 1 87 ? 5.975 -5.212 7.142 1.00 92.81 87 GLY A C 1
ATOM 682 O O . GLY A 1 87 ? 5.820 -6.362 7.546 1.00 92.81 87 GLY A O 1
ATOM 683 N N . ALA A 1 88 ? 6.733 -4.325 7.799 1.00 93.75 88 ALA A N 1
ATOM 684 C CA . ALA A 1 88 ? 7.552 -4.660 8.973 1.00 93.75 88 ALA A CA 1
ATOM 685 C C . ALA A 1 88 ? 7.308 -3.772 10.206 1.00 93.75 88 ALA A C 1
ATOM 687 O O . ALA A 1 88 ? 7.722 -4.124 11.312 1.00 93.75 88 ALA A O 1
ATOM 688 N N . HIS A 1 89 ? 6.653 -2.623 10.052 1.00 95.94 89 HIS A N 1
ATOM 689 C CA . HIS A 1 89 ? 6.492 -1.665 11.139 1.00 95.94 89 HIS A CA 1
ATOM 690 C C . HIS A 1 89 ? 5.483 -2.121 12.207 1.00 95.94 89 HIS A C 1
ATOM 692 O O . HIS A 1 89 ? 4.471 -2.759 11.928 1.00 95.94 89 HIS A O 1
ATOM 698 N N . GLN A 1 90 ? 5.716 -1.740 13.465 1.00 95.62 90 GLN A N 1
ATOM 699 C CA . GLN A 1 90 ? 4.877 -2.180 14.588 1.00 95.62 90 GLN A CA 1
ATOM 700 C C . GLN A 1 90 ? 3.413 -1.718 14.486 1.00 95.62 90 GLN A C 1
ATOM 702 O O . GLN A 1 90 ? 2.509 -2.511 14.727 1.00 95.62 90 GLN A O 1
ATOM 707 N N . VAL A 1 91 ? 3.168 -0.468 14.069 1.00 96.25 91 VAL A N 1
ATOM 708 C CA . VAL A 1 91 ? 1.808 0.109 13.967 1.00 96.25 91 VAL A CA 1
ATOM 709 C C . VAL A 1 91 ? 0.936 -0.591 12.917 1.00 96.25 91 VAL A C 1
ATOM 711 O O . VAL A 1 91 ? -0.290 -0.535 12.977 1.00 96.25 91 VAL A O 1
ATOM 714 N N . THR A 1 92 ? 1.566 -1.261 11.949 1.00 96.12 92 THR A N 1
ATOM 715 C CA . THR A 1 92 ? 0.893 -1.945 10.842 1.00 96.12 92 THR A CA 1
ATOM 716 C C . THR A 1 92 ? 0.769 -3.452 11.073 1.00 96.12 92 THR A C 1
ATOM 718 O O . THR A 1 92 ? 0.142 -4.133 10.264 1.00 96.12 92 THR A O 1
ATOM 721 N N . ARG A 1 93 ? 1.323 -3.988 12.175 1.00 94.62 93 ARG A N 1
ATOM 722 C CA . ARG A 1 93 ? 1.442 -5.433 12.424 1.00 94.62 93 ARG A CA 1
ATOM 723 C C . ARG A 1 93 ? 0.114 -6.173 12.303 1.00 94.62 93 ARG A C 1
ATOM 725 O O . ARG A 1 93 ? 0.084 -7.217 11.661 1.00 94.62 93 ARG A O 1
ATOM 732 N N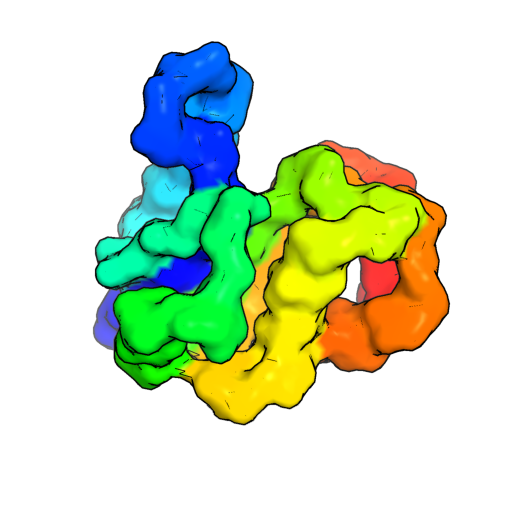 . ASP A 1 94 ? -0.958 -5.627 12.864 1.00 95.12 94 ASP A N 1
ATOM 733 C CA . ASP A 1 94 ? -2.278 -6.274 12.897 1.00 95.12 94 ASP A CA 1
ATOM 734 C C . ASP A 1 94 ? -3.220 -5.767 11.795 1.00 95.12 94 ASP A C 1
ATOM 736 O O . ASP A 1 94 ? -4.415 -6.063 11.794 1.00 95.12 94 ASP A O 1
ATOM 740 N N . LYS A 1 95 ? -2.693 -4.976 10.854 1.00 96.38 95 LYS A N 1
ATOM 741 C CA . LYS A 1 95 ? -3.469 -4.339 9.790 1.00 96.38 95 LYS A CA 1
ATOM 742 C C . LYS A 1 95 ? -3.450 -5.203 8.539 1.00 96.38 95 LYS A C 1
ATOM 744 O O . LYS A 1 95 ? -2.449 -5.840 8.208 1.00 96.38 95 LYS A O 1
ATOM 749 N N . GLU A 1 96 ? -4.560 -5.215 7.812 1.00 97.06 96 GLU A N 1
ATOM 750 C CA . GLU A 1 96 ? -4.576 -5.801 6.477 1.00 97.06 96 GLU A CA 1
ATOM 751 C C . GLU A 1 96 ? -3.834 -4.866 5.518 1.00 97.06 96 GLU A C 1
ATOM 753 O O . GLU A 1 96 ? -4.085 -3.662 5.502 1.00 97.06 96 GLU A O 1
ATOM 758 N N . LEU A 1 97 ? -2.911 -5.413 4.728 1.00 97.69 97 LEU A N 1
ATOM 759 C CA . LEU A 1 97 ? -2.090 -4.643 3.797 1.00 97.69 97 LEU A CA 1
ATOM 760 C C . LEU A 1 97 ? -2.450 -4.989 2.350 1.00 97.69 97 LEU A C 1
ATOM 762 O O . LEU A 1 97 ? -2.495 -6.167 1.973 1.00 97.69 97 LEU A O 1
ATOM 766 N N . ALA A 1 98 ? -2.673 -3.960 1.537 1.00 97.56 98 ALA A N 1
ATOM 767 C CA . ALA A 1 98 ? -2.928 -4.073 0.109 1.00 97.56 98 ALA A CA 1
ATOM 768 C C . ALA A 1 98 ? -2.010 -3.136 -0.682 1.00 97.56 98 ALA A C 1
ATOM 770 O O . ALA A 1 98 ? -1.973 -1.937 -0.421 1.00 97.56 98 ALA A O 1
ATOM 771 N N . LEU A 1 99 ? -1.312 -3.673 -1.680 1.00 96.56 99 LEU A N 1
ATOM 772 C CA . LEU A 1 99 ? -0.556 -2.903 -2.663 1.00 96.56 99 LEU A CA 1
ATOM 773 C C . LEU A 1 99 ? -1.274 -3.016 -4.006 1.00 96.56 99 LEU A C 1
ATOM 775 O O . LEU A 1 99 ? -1.447 -4.116 -4.528 1.00 96.56 99 LEU A O 1
ATOM 779 N N . VAL A 1 100 ? -1.721 -1.884 -4.545 1.00 96.06 100 VAL A N 1
ATOM 780 C CA . VAL A 1 100 ? -2.535 -1.817 -5.765 1.00 96.06 100 VAL A CA 1
ATOM 781 C C . VAL A 1 100 ? -1.905 -0.903 -6.803 1.00 96.06 100 VAL A C 1
ATOM 783 O O . VAL A 1 100 ? -1.162 0.012 -6.455 1.00 96.06 100 VAL A O 1
ATOM 786 N N . ASN A 1 101 ? -2.244 -1.114 -8.078 1.00 93.94 101 ASN A N 1
ATOM 787 C CA . ASN A 1 101 ? -1.792 -0.277 -9.193 1.00 93.94 101 ASN A CA 1
ATOM 788 C C . ASN A 1 101 ? -0.257 -0.104 -9.226 1.00 93.94 101 ASN A C 1
ATOM 790 O O . ASN A 1 101 ? 0.246 0.964 -9.553 1.00 93.94 101 ASN A O 1
ATOM 794 N N . ALA A 1 102 ? 0.503 -1.134 -8.849 1.00 92.69 102 ALA A N 1
ATOM 795 C CA . ALA A 1 102 ? 1.958 -1.044 -8.766 1.00 92.69 102 ALA A CA 1
ATOM 796 C C . ALA A 1 102 ? 2.636 -1.365 -10.107 1.00 92.69 102 ALA A C 1
ATOM 798 O O . ALA A 1 102 ? 2.378 -2.414 -10.699 1.00 92.69 102 ALA A O 1
ATOM 799 N N . LEU A 1 103 ? 3.537 -0.490 -10.551 1.00 91.38 103 LEU A N 1
ATOM 800 C CA . LEU A 1 103 ? 4.680 -0.872 -11.376 1.00 91.38 103 LEU A CA 1
ATOM 801 C C . LEU A 1 103 ? 5.773 -1.372 -10.432 1.00 91.38 103 LEU A C 1
ATOM 803 O O . LEU A 1 103 ? 6.126 -0.671 -9.485 1.00 91.38 103 LEU A O 1
ATOM 807 N N . TYR A 1 104 ? 6.279 -2.579 -10.675 1.00 90.75 104 TYR A N 1
ATOM 808 C CA . TYR A 1 104 ? 7.266 -3.234 -9.824 1.00 90.75 104 TYR A CA 1
ATOM 809 C C . TYR A 1 104 ? 8.435 -3.732 -10.671 1.00 90.75 104 TYR A C 1
ATOM 811 O O . TYR A 1 104 ? 8.306 -4.711 -11.402 1.00 90.75 104 TYR A O 1
ATOM 819 N N . GLN A 1 105 ? 9.577 -3.051 -10.583 1.00 88.56 105 GLN A N 1
ATOM 820 C CA . GLN A 1 105 ? 10.737 -3.346 -11.424 1.00 88.56 105 GLN A CA 1
ATOM 821 C C . GLN A 1 105 ? 12.050 -3.140 -10.667 1.00 88.56 105 GLN A C 1
ATOM 823 O O . GLN A 1 105 ? 12.243 -2.108 -10.025 1.00 88.56 105 GLN A O 1
ATOM 828 N N . GLU A 1 106 ? 12.965 -4.108 -10.802 1.00 87.06 106 GLU A N 1
ATOM 829 C CA . GLU A 1 106 ? 14.355 -4.016 -10.323 1.00 87.06 106 GLU A CA 1
ATOM 830 C C . GLU A 1 106 ? 14.463 -3.570 -8.855 1.00 87.06 106 GLU A C 1
ATOM 832 O O . GLU A 1 106 ? 15.292 -2.736 -8.491 1.00 87.06 106 GLU A O 1
ATOM 837 N N . ASN A 1 107 ? 13.582 -4.092 -8.001 1.00 87.81 107 ASN A N 1
ATOM 838 C CA . ASN A 1 107 ? 13.599 -3.778 -6.578 1.00 87.81 107 ASN A CA 1
ATOM 839 C C . ASN A 1 107 ? 14.528 -4.725 -5.799 1.00 87.81 107 ASN A C 1
ATOM 841 O O . ASN A 1 107 ? 14.723 -5.868 -6.217 1.00 87.81 107 ASN A O 1
ATOM 845 N N . PRO A 1 108 ? 15.085 -4.263 -4.665 1.00 87.44 108 PRO A N 1
ATOM 846 C CA . PRO A 1 108 ? 15.988 -5.048 -3.829 1.00 87.44 108 PRO A CA 1
ATOM 847 C C . PRO A 1 108 ? 15.410 -6.405 -3.377 1.00 87.44 108 PRO A C 1
ATOM 849 O O . PRO A 1 108 ? 14.247 -6.441 -2.972 1.00 87.44 108 PRO A O 1
ATOM 852 N N . PRO A 1 109 ? 16.201 -7.501 -3.386 1.00 86.31 109 PRO A N 1
ATOM 853 C CA . PRO A 1 109 ? 15.740 -8.847 -3.016 1.00 86.31 109 PRO A CA 1
ATOM 854 C C . PRO A 1 109 ? 15.197 -8.975 -1.583 1.00 86.31 109 PRO A C 1
ATOM 856 O O . PRO A 1 109 ? 14.398 -9.850 -1.265 1.00 86.31 109 PRO A O 1
ATOM 859 N N . ASP A 1 110 ? 15.653 -8.113 -0.679 1.00 88.12 110 ASP A N 1
ATOM 860 C CA . ASP A 1 110 ? 15.227 -8.086 0.721 1.00 88.12 110 ASP A CA 1
ATOM 861 C C . ASP A 1 110 ? 13.778 -7.590 0.892 1.00 88.12 110 ASP A C 1
ATOM 863 O O . ASP A 1 110 ? 13.154 -7.834 1.927 1.00 88.12 110 ASP A O 1
ATOM 867 N N . TRP A 1 111 ? 13.185 -6.976 -0.139 1.00 90.12 111 TRP A N 1
ATOM 868 C CA . TRP A 1 111 ? 11.769 -6.604 -0.134 1.00 90.12 111 TRP A CA 1
ATOM 869 C C . TRP A 1 111 ? 10.826 -7.798 -0.285 1.00 90.12 111 TRP A C 1
ATOM 871 O O . TRP A 1 111 ? 9.633 -7.632 -0.019 1.00 90.12 111 TRP A O 1
ATOM 881 N N . ALA A 1 112 ? 11.330 -8.988 -0.634 1.00 89.12 112 ALA A N 1
ATOM 882 C CA . ALA A 1 112 ? 10.566 -10.238 -0.643 1.00 89.12 112 ALA A CA 1
ATOM 883 C C . ALA A 1 112 ? 9.770 -10.430 0.657 1.00 89.12 112 ALA A C 1
ATOM 885 O O . ALA A 1 112 ? 8.549 -10.595 0.656 1.00 89.12 112 ALA A O 1
ATOM 886 N N . VAL A 1 113 ? 10.474 -10.329 1.789 1.00 89.88 113 VAL A N 1
ATOM 887 C CA . VAL A 1 113 ? 9.920 -10.553 3.131 1.00 89.88 113 VAL A CA 1
ATOM 888 C C . VAL A 1 113 ? 8.864 -9.500 3.469 1.00 89.88 113 VAL A C 1
ATOM 890 O O . VAL A 1 113 ? 7.853 -9.801 4.101 1.00 89.88 113 VAL A O 1
ATOM 893 N N . LEU A 1 114 ? 9.056 -8.266 2.997 1.00 92.25 114 LEU A N 1
ATOM 894 C CA . LEU A 1 114 ? 8.088 -7.187 3.182 1.00 92.25 114 LEU A CA 1
ATOM 895 C C . LEU A 1 114 ? 6.826 -7.428 2.342 1.00 92.25 114 LEU A C 1
ATOM 897 O O . LEU A 1 114 ? 5.716 -7.273 2.849 1.00 92.25 114 LEU A O 1
ATOM 901 N N . LEU A 1 115 ? 6.980 -7.854 1.081 1.00 92.12 115 LEU A N 1
ATOM 902 C CA . LEU A 1 115 ? 5.868 -8.166 0.175 1.00 92.12 115 LEU A CA 1
ATOM 903 C C . LEU A 1 115 ? 5.010 -9.333 0.667 1.00 92.12 115 LEU A C 1
ATOM 905 O O . LEU A 1 115 ? 3.791 -9.300 0.496 1.00 92.12 115 LEU A O 1
ATOM 909 N N . GLN A 1 116 ? 5.611 -10.327 1.321 1.00 93.12 116 GLN A N 1
ATOM 910 C CA . GLN A 1 116 ? 4.887 -11.458 1.910 1.00 93.12 116 GLN A CA 1
ATOM 911 C C . GLN A 1 116 ? 3.846 -11.028 2.955 1.00 93.12 116 GLN A C 1
ATOM 913 O O . GLN A 1 116 ? 2.851 -11.727 3.154 1.00 93.12 116 GLN A O 1
ATOM 918 N N . ARG A 1 117 ? 4.023 -9.867 3.604 1.00 95.06 117 ARG A N 1
ATOM 919 C CA . ARG A 1 117 ? 3.048 -9.348 4.575 1.00 95.06 117 ARG A CA 1
ATOM 920 C C . ARG A 1 117 ? 1.775 -8.818 3.917 1.00 95.06 117 ARG A C 1
ATOM 922 O O . ARG A 1 117 ? 0.722 -8.781 4.556 1.00 95.06 117 ARG A O 1
ATOM 929 N N . PHE A 1 118 ? 1.846 -8.417 2.652 1.00 95.69 118 PHE A N 1
ATOM 930 C CA . PHE A 1 118 ? 0.690 -7.903 1.934 1.00 95.69 118 PHE A CA 1
ATOM 931 C C . PHE A 1 118 ? -0.290 -9.029 1.677 1.00 95.69 118 PHE A C 1
ATOM 933 O O . PHE A 1 118 ? 0.067 -10.049 1.106 1.00 95.69 118 PHE A O 1
ATOM 940 N N . ARG A 1 119 ? -1.556 -8.860 2.049 1.00 95.12 119 ARG A N 1
ATOM 941 C CA . ARG A 1 119 ? -2.584 -9.844 1.699 1.00 95.12 119 ARG A CA 1
ATOM 942 C C . ARG A 1 119 ? -2.940 -9.742 0.223 1.00 95.12 119 ARG A C 1
ATOM 944 O O . ARG A 1 119 ? -3.088 -10.772 -0.430 1.00 95.12 119 ARG A O 1
ATOM 951 N N . HIS A 1 120 ? -3.018 -8.512 -0.277 1.00 95.44 120 HIS A N 1
ATOM 952 C CA . HIS A 1 120 ? -3.435 -8.190 -1.636 1.00 95.44 120 HIS A CA 1
ATOM 953 C C . HIS A 1 120 ? -2.300 -7.527 -2.406 1.00 95.44 120 HIS A C 1
ATOM 955 O O . HIS A 1 120 ? -1.753 -6.520 -1.957 1.00 95.44 120 HIS A O 1
ATOM 961 N N . LEU A 1 121 ? -1.982 -8.082 -3.571 1.00 95.69 121 LEU A N 1
ATOM 962 C CA . LEU A 1 121 ? -0.951 -7.590 -4.476 1.00 95.69 121 LEU A CA 1
ATOM 963 C C . LEU A 1 121 ? -1.561 -7.480 -5.874 1.00 95.69 121 LEU A C 1
ATOM 965 O O . LEU A 1 121 ? -1.889 -8.490 -6.489 1.00 95.69 121 LEU A O 1
ATOM 969 N N . TYR A 1 122 ? -1.735 -6.254 -6.360 1.00 95.88 122 TYR A N 1
ATOM 970 C CA . TYR A 1 122 ? -2.301 -5.980 -7.676 1.00 95.88 122 TYR A CA 1
ATOM 971 C C . TYR A 1 122 ? -1.383 -5.037 -8.448 1.00 95.88 122 TYR A C 1
ATOM 973 O O . TYR A 1 122 ? -1.291 -3.840 -8.159 1.00 95.88 122 TYR A O 1
ATOM 981 N N . ALA A 1 123 ? -0.704 -5.594 -9.443 1.00 95.25 123 ALA A N 1
ATOM 982 C CA . ALA A 1 123 ? 0.149 -4.841 -10.342 1.00 95.25 123 ALA A CA 1
ATOM 983 C C . ALA A 1 123 ? -0.656 -4.143 -11.448 1.00 95.25 123 ALA A C 1
ATOM 985 O O . ALA A 1 123 ? -1.799 -4.502 -11.739 1.00 95.25 123 ALA A O 1
ATOM 986 N N . ARG A 1 124 ? -0.043 -3.139 -12.077 1.00 92.75 124 ARG A N 1
ATOM 987 C CA . ARG A 1 124 ? -0.625 -2.406 -13.211 1.00 92.75 124 ARG A CA 1
ATOM 988 C C . ARG A 1 124 ? -0.450 -3.135 -14.549 1.00 92.75 124 ARG A C 1
ATOM 990 O O . ARG A 1 124 ? -1.213 -2.892 -15.480 1.00 92.75 124 ARG A O 1
ATOM 997 N N . ASP A 1 125 ? 0.545 -4.011 -14.641 1.00 94.12 125 ASP A N 1
ATOM 998 C CA . ASP A 1 125 ? 0.891 -4.774 -15.837 1.00 94.12 125 ASP A CA 1
ATOM 999 C C . ASP A 1 125 ? 1.337 -6.203 -15.480 1.00 94.12 125 ASP A C 1
ATOM 1001 O O . ASP A 1 125 ? 1.631 -6.514 -14.322 1.00 94.12 125 ASP A O 1
ATOM 1005 N N . SER A 1 126 ? 1.384 -7.083 -16.482 1.00 95.69 126 SER A N 1
ATOM 1006 C CA . SER A 1 126 ? 1.688 -8.505 -16.293 1.00 95.69 126 SER A CA 1
ATOM 1007 C C . SER A 1 126 ? 3.137 -8.789 -15.895 1.00 95.69 126 SER A C 1
ATOM 1009 O O . SER A 1 126 ? 3.380 -9.773 -15.202 1.00 95.69 126 SER A O 1
ATOM 1011 N N . ARG A 1 127 ? 4.101 -7.945 -16.288 1.00 94.88 127 ARG A N 1
ATOM 1012 C CA . ARG A 1 127 ? 5.512 -8.125 -15.907 1.00 94.88 127 ARG A CA 1
ATOM 1013 C C . ARG A 1 127 ? 5.707 -7.782 -14.440 1.00 94.88 127 ARG A C 1
ATOM 1015 O O . ARG A 1 127 ? 6.308 -8.560 -13.710 1.00 94.88 127 ARG A O 1
ATOM 1022 N N . SER A 1 128 ? 5.133 -6.664 -14.006 1.00 95.44 128 SER A N 1
ATOM 1023 C CA . SER A 1 128 ? 5.085 -6.279 -12.597 1.00 95.44 128 SER A CA 1
ATOM 1024 C C . SER A 1 128 ? 4.362 -7.344 -11.762 1.00 95.44 128 SER A C 1
ATOM 1026 O O . SER A 1 128 ? 4.830 -7.683 -10.681 1.00 95.44 128 SER A O 1
ATOM 1028 N N . ALA A 1 129 ? 3.265 -7.924 -12.270 1.00 95.50 129 ALA A N 1
ATOM 1029 C CA . ALA A 1 129 ? 2.552 -9.006 -11.585 1.00 95.50 129 ALA A CA 1
ATOM 1030 C C . ALA A 1 129 ? 3.432 -10.249 -11.387 1.00 95.50 129 ALA A C 1
ATOM 1032 O O . ALA A 1 129 ? 3.509 -10.758 -10.272 1.00 95.50 129 ALA A O 1
ATOM 1033 N N . ALA A 1 130 ? 4.119 -10.699 -12.442 1.00 94.81 130 ALA A N 1
ATOM 1034 C CA . ALA A 1 130 ? 5.041 -11.831 -12.371 1.00 94.81 130 ALA A CA 1
ATOM 1035 C C . ALA A 1 130 ? 6.186 -11.557 -11.384 1.00 94.81 130 ALA A C 1
ATOM 1037 O O . ALA A 1 130 ? 6.407 -12.342 -10.470 1.00 94.81 130 ALA A O 1
ATOM 1038 N N . ALA A 1 131 ? 6.827 -10.389 -11.482 1.00 93.62 131 ALA A N 1
ATOM 1039 C CA . ALA A 1 131 ? 7.905 -10.007 -10.573 1.00 93.62 131 ALA A CA 1
ATOM 1040 C C . ALA A 1 131 ? 7.446 -9.946 -9.106 1.00 93.62 131 ALA A C 1
ATOM 1042 O O . ALA A 1 131 ? 8.168 -10.381 -8.215 1.00 93.62 131 ALA A O 1
ATOM 1043 N N . MET A 1 132 ? 6.245 -9.425 -8.832 1.00 94.00 132 MET A N 1
ATOM 1044 C CA . MET A 1 132 ? 5.686 -9.404 -7.477 1.00 94.00 132 MET A CA 1
ATOM 1045 C C . MET A 1 132 ? 5.341 -10.806 -6.965 1.00 94.00 132 MET A C 1
ATOM 1047 O O . MET A 1 132 ? 5.538 -11.064 -5.780 1.00 94.00 132 MET A O 1
ATOM 1051 N N . SER A 1 133 ? 4.831 -11.684 -7.832 1.00 93.31 133 SER A N 1
ATOM 1052 C CA . SER A 1 133 ? 4.497 -13.075 -7.505 1.00 93.31 133 SER A CA 1
ATOM 1053 C C . SER A 1 133 ? 5.748 -13.876 -7.150 1.00 93.31 133 SER A C 1
ATOM 1055 O O . SER A 1 133 ? 5.823 -14.444 -6.059 1.00 93.31 133 SER A O 1
ATOM 1057 N N . ASP A 1 134 ? 6.781 -13.798 -7.993 1.00 92.69 134 ASP A N 1
ATOM 1058 C CA . ASP A 1 134 ? 8.080 -14.431 -7.757 1.00 92.69 134 ASP A CA 1
ATOM 1059 C C . ASP A 1 134 ? 8.685 -13.963 -6.428 1.00 92.69 134 ASP A C 1
ATOM 1061 O O . ASP A 1 134 ? 9.163 -14.761 -5.622 1.00 92.69 134 ASP A O 1
ATOM 1065 N N . HIS A 1 135 ? 8.619 -12.657 -6.161 1.00 91.19 135 HIS A N 1
ATOM 1066 C CA . HIS A 1 135 ? 9.251 -12.066 -4.989 1.00 91.19 135 HIS A CA 1
ATOM 1067 C C . HIS A 1 135 ? 8.465 -12.287 -3.689 1.00 91.19 135 HIS A C 1
ATOM 1069 O O . HIS A 1 135 ? 9.055 -12.412 -2.618 1.00 91.19 135 HIS A O 1
ATOM 1075 N N . ALA A 1 136 ? 7.134 -12.358 -3.770 1.00 91.50 136 ALA A N 1
ATOM 1076 C CA . ALA A 1 136 ? 6.279 -12.716 -2.642 1.00 91.50 136 ALA A CA 1
ATOM 1077 C C . ALA A 1 136 ? 6.200 -14.238 -2.417 1.00 91.50 136 ALA A C 1
ATOM 1079 O O . ALA A 1 136 ? 5.762 -14.663 -1.349 1.00 91.50 136 ALA A O 1
ATOM 1080 N N . GLY A 1 137 ? 6.612 -15.047 -3.398 1.00 89.75 137 GLY A N 1
ATOM 1081 C CA . GLY A 1 137 ? 6.551 -16.506 -3.359 1.00 89.75 137 GLY A CA 1
ATOM 1082 C C . GLY A 1 137 ? 5.132 -17.075 -3.472 1.00 89.75 137 GLY A C 1
ATOM 1083 O O . GLY A 1 137 ? 4.849 -18.086 -2.829 1.00 89.75 137 GLY A O 1
ATOM 1084 N N . ARG A 1 138 ? 4.226 -16.414 -4.210 1.00 89.19 138 ARG A N 1
ATOM 1085 C CA . ARG A 1 138 ? 2.822 -16.842 -4.379 1.00 89.19 138 ARG A CA 1
ATOM 1086 C C . ARG A 1 138 ? 2.137 -16.249 -5.602 1.00 89.19 138 ARG A C 1
ATOM 1088 O O . ARG A 1 138 ? 2.545 -15.143 -6.022 1.00 89.19 138 ARG A O 1
#

Foldseek 3Di:
DAAFAEEEEQQACPPVPDPVSVVVVVVVVCVSVVVRHDHPYYYHLVDLLVPDPVSLVSLLPGQEYEYEQAAVAEQQDPSVVSVLCCLPDPSNQRHAYEYEQHDHYNHDLVSLSSLLSHPYYYYVDDVSVVVSCVSVVD

Secondary structure (DSSP, 8-state):
-PPPEEEEEEE--TTS--HHHHHHHHHHHHHHHTTT-EEEEEEETTS-GGG-HHHHHHHHT-SEEEEEEETTSBTT-HHHHHHHGGGT-GGGTTSEEEEEEE--BS--TTHHHHHHT-SEEEESSHHHHHHHHHHHT-

Sequence (138 aa):
MPPKNTVLMNHTDMLGHHFGCARVMRMIEDGLTSRGCRIIGRIDGKEDWRSSPRALAMLEHCDLIVINGEGTLHHGRRKATWLMETGAHQVTRDKELALVNALYQENPPDWAVLLQRFRHLYARDSRSAAAMSDHAGR

Radius of gyration: 14.03 Å; chains: 1; bounding box: 36×36×31 Å